Protein AF-A0A7W0VPL1-F1 (afdb_monomer_lite)

Sequence (63 aa):
MAWKLFTKWFGRSSSGHERRLLERCHGDQDLMERLIAHEVARLPNLSRAAASRSAIDRWNRDR

Secondary structure (DSSP, 8-state):
---TTGGG---S---HHHHHHHHHTTT-HHHHHHHHHHHHHH-TT--HHHHHHHHHHHHHH--

Radius of gyration: 11.43 Å; chains: 1; bounding box: 33×28×25 Å

pLDDT: mean 77.51, std 15.82, range [41.12, 90.19]

Foldseek 3Di:
DPDPPPPPPPPDDCDPLLVVLCVVVVNPPVVSVVQLVVQCVVPVPDDSSRSSVVSVVVVVVVD

Structure (mmCIF, N/CA/C/O backbone):
data_AF-A0A7W0VPL1-F1
#
_entry.id   AF-A0A7W0VPL1-F1
#
loop_
_atom_site.group_PDB
_atom_site.id
_atom_site.type_symbol
_atom_site.label_atom_id
_atom_site.label_alt_id
_atom_site.label_comp_id
_atom_site.label_asym_id
_atom_site.label_entity_id
_atom_site.label_seq_id
_atom_site.pdbx_PDB_ins_code
_atom_site.Cartn_x
_atom_site.Cartn_y
_atom_site.Cartn_z
_atom_site.occupancy
_atom_site.B_iso_or_equiv
_atom_site.auth_seq_id
_atom_site.auth_comp_id
_atom_site.auth_asym_id
_atom_site.auth_atom_id
_atom_site.pdbx_PDB_model_num
ATOM 1 N N . MET A 1 1 ? -23.497 -3.257 1.466 1.00 41.12 1 MET A N 1
ATOM 2 C CA . MET A 1 1 ? -23.467 -1.808 1.158 1.00 41.12 1 MET A CA 1
ATOM 3 C C . MET A 1 1 ? -22.250 -1.184 1.846 1.00 41.12 1 MET A C 1
ATOM 5 O O . MET A 1 1 ? -22.373 -0.831 3.006 1.00 41.12 1 MET A O 1
ATOM 9 N N . ALA A 1 2 ? -21.065 -1.121 1.217 1.00 45.91 2 ALA A N 1
ATOM 10 C CA . ALA A 1 2 ? -19.871 -0.566 1.894 1.00 45.91 2 ALA A CA 1
ATOM 11 C C . ALA A 1 2 ? -18.750 -0.030 0.971 1.00 45.91 2 ALA A C 1
ATOM 13 O O . ALA A 1 2 ? -17.624 0.120 1.421 1.00 45.91 2 ALA A O 1
ATOM 14 N N . TRP A 1 3 ? -19.003 0.254 -0.313 1.00 47.66 3 TRP A N 1
ATOM 15 C CA . TRP A 1 3 ? -17.932 0.689 -1.240 1.00 47.66 3 TRP A CA 1
ATOM 16 C C . TRP A 1 3 ? -17.975 2.175 -1.619 1.00 47.66 3 TRP A C 1
ATOM 18 O O . TRP A 1 3 ? -17.099 2.663 -2.321 1.00 47.66 3 TRP A O 1
ATOM 28 N N . LYS A 1 4 ? -18.966 2.934 -1.136 1.00 45.94 4 LYS A N 1
ATOM 29 C CA . LYS A 1 4 ? -19.213 4.316 -1.587 1.00 45.94 4 LYS A CA 1
ATOM 30 C C . LYS A 1 4 ? -18.473 5.422 -0.815 1.00 45.94 4 LYS A C 1
ATOM 32 O O . LYS A 1 4 ? -18.710 6.589 -1.097 1.00 45.94 4 LYS A O 1
ATOM 37 N N . LEU A 1 5 ? -17.582 5.095 0.126 1.00 50.25 5 LEU A N 1
ATOM 38 C CA . LEU A 1 5 ? -16.886 6.101 0.952 1.00 50.25 5 LEU A CA 1
ATOM 39 C C . LEU A 1 5 ? -15.419 6.366 0.559 1.00 50.25 5 LEU A C 1
ATOM 41 O O . LEU A 1 5 ? -14.816 7.287 1.100 1.00 50.25 5 LEU A O 1
ATOM 45 N N . PHE A 1 6 ? -14.842 5.618 -0.387 1.00 53.53 6 PHE A N 1
ATOM 46 C CA . PHE A 1 6 ? -13.399 5.688 -0.673 1.00 53.53 6 PHE A CA 1
ATOM 47 C C . PHE A 1 6 ?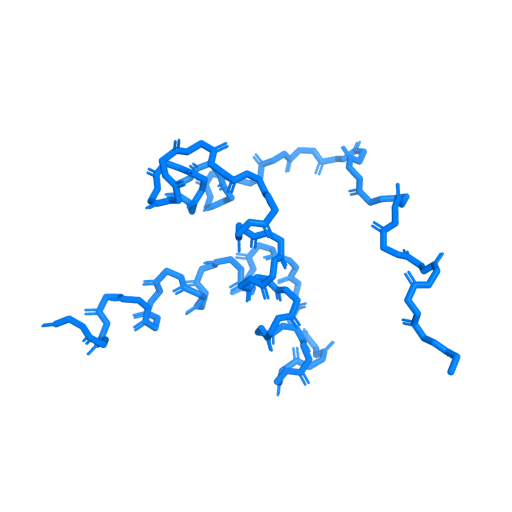 -12.962 6.857 -1.575 1.00 53.53 6 PHE A C 1
ATOM 49 O O . PHE A 1 6 ? -11.790 7.216 -1.591 1.00 53.53 6 PHE A O 1
ATOM 56 N N . THR A 1 7 ? -13.881 7.508 -2.292 1.00 51.09 7 THR A N 1
ATOM 57 C CA . THR A 1 7 ? -13.524 8.438 -3.381 1.00 51.09 7 THR A CA 1
ATOM 58 C C . THR A 1 7 ? -13.218 9.878 -2.949 1.00 51.09 7 THR A C 1
ATOM 60 O O . THR A 1 7 ? -12.838 10.694 -3.784 1.00 51.09 7 THR A O 1
ATOM 63 N N . LYS A 1 8 ? -13.331 10.227 -1.658 1.00 48.91 8 LYS A N 1
ATOM 64 C CA . LYS A 1 8 ? -13.152 11.611 -1.159 1.00 48.91 8 LYS A CA 1
ATOM 65 C C . LYS A 1 8 ? -11.934 11.779 -0.235 1.00 48.91 8 LYS A C 1
ATOM 67 O O . LYS A 1 8 ? -11.986 12.540 0.725 1.00 48.91 8 LYS A O 1
ATOM 72 N N . TRP A 1 9 ? -10.845 11.048 -0.485 1.00 53.72 9 TRP A N 1
ATOM 73 C CA . TRP A 1 9 ? -9.687 10.975 0.428 1.00 53.72 9 TRP A CA 1
ATOM 74 C C . TRP A 1 9 ? -8.347 11.478 -0.141 1.00 53.72 9 TRP A C 1
ATOM 76 O O . TRP A 1 9 ? -7.355 11.515 0.578 1.00 53.72 9 TRP A O 1
ATOM 86 N N . PHE A 1 10 ? -8.306 11.942 -1.393 1.00 53.47 10 PHE A N 1
ATOM 87 C CA . PHE A 1 10 ? -7.068 12.360 -2.081 1.00 53.47 10 PHE A CA 1
ATOM 88 C C . PHE A 1 10 ? -6.533 13.765 -1.716 1.00 53.47 10 PHE A C 1
ATOM 90 O O . PHE A 1 10 ? -5.603 14.264 -2.343 1.00 53.47 10 PHE A O 1
ATOM 97 N N . GLY A 1 11 ? -7.096 14.437 -0.708 1.00 46.53 11 GLY A N 1
ATOM 98 C CA . GLY A 1 11 ? -6.896 15.879 -0.511 1.00 46.53 11 GLY A CA 1
ATOM 99 C C . GLY A 1 11 ? -5.675 16.334 0.297 1.00 46.53 11 GLY A C 1
ATOM 100 O O . GLY A 1 11 ? -5.490 17.542 0.431 1.00 46.53 11 GLY A O 1
ATOM 101 N N . ARG A 1 12 ? -4.855 15.455 0.892 1.00 51.62 12 ARG A N 1
ATOM 102 C CA . ARG A 1 12 ? -3.791 15.939 1.793 1.00 51.62 12 ARG A CA 1
ATOM 103 C C . ARG A 1 12 ? -2.539 15.068 1.794 1.00 51.62 12 ARG A C 1
ATOM 105 O O . ARG A 1 12 ? -2.457 14.099 2.530 1.00 51.62 12 ARG A O 1
ATOM 112 N N . SER A 1 13 ? -1.555 15.513 1.012 1.00 48.19 13 SER A N 1
ATOM 113 C CA . SER A 1 13 ? -0.135 15.152 1.093 1.00 48.19 13 SER A CA 1
ATOM 114 C C . SER A 1 13 ? 0.156 13.652 0.978 1.00 48.19 13 SER A C 1
ATOM 116 O O . SER A 1 13 ? 0.208 12.935 1.974 1.00 48.19 13 SER A O 1
ATOM 118 N N . SER A 1 14 ? 0.373 13.192 -0.259 1.00 57.03 14 SER A N 1
ATOM 119 C CA . SER A 1 14 ? 0.849 11.836 -0.548 1.00 57.03 14 SER A CA 1
ATOM 120 C C . SER A 1 14 ? 2.112 11.574 0.273 1.00 57.03 14 SER A C 1
ATOM 122 O O . SER A 1 14 ? 3.153 12.207 0.072 1.00 57.03 14 SER A O 1
ATOM 124 N N . SER A 1 15 ? 1.993 10.704 1.270 1.00 65.00 15 SER A N 1
ATOM 125 C CA . SER A 1 15 ? 3.083 10.408 2.196 1.00 65.00 15 SER A CA 1
ATOM 126 C C . SER A 1 15 ? 4.222 9.768 1.397 1.00 65.00 15 SER A C 1
ATOM 128 O O . SER A 1 15 ? 3.952 8.997 0.479 1.00 65.00 15 SER A O 1
ATOM 130 N N . GLY A 1 16 ? 5.499 9.984 1.741 1.00 78.25 16 GLY A N 1
ATOM 131 C CA . GLY A 1 16 ? 6.620 9.357 1.009 1.00 78.25 16 GLY A CA 1
ATOM 132 C C . GLY A 1 16 ? 6.497 7.826 0.858 1.00 78.25 16 GLY A C 1
ATOM 133 O O . GLY A 1 16 ? 6.993 7.244 -0.103 1.00 78.25 16 GLY A O 1
ATOM 134 N N . HIS A 1 17 ? 5.762 7.175 1.766 1.00 82.88 17 HIS A N 1
ATOM 135 C CA . HIS A 1 17 ? 5.411 5.756 1.696 1.00 82.88 17 HIS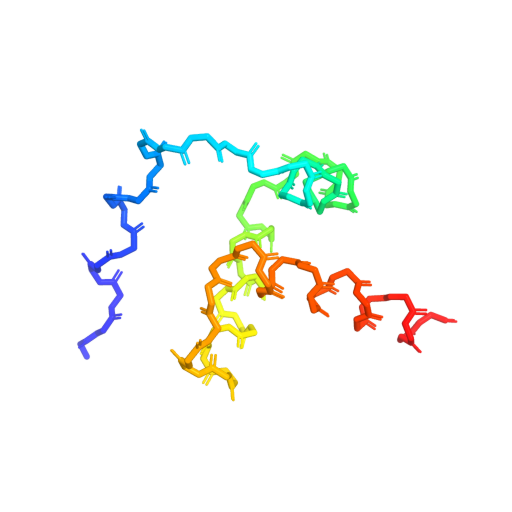 A CA 1
ATOM 136 C C . HIS A 1 17 ? 4.387 5.400 0.610 1.00 82.88 17 HIS A C 1
ATOM 138 O O . HIS A 1 17 ? 4.502 4.333 0.020 1.00 82.88 17 HIS A O 1
ATOM 144 N N . GLU A 1 18 ? 3.410 6.259 0.321 1.00 83.56 18 GLU A N 1
ATOM 145 C CA . GLU A 1 18 ? 2.442 6.032 -0.760 1.00 83.56 18 GLU A CA 1
ATOM 146 C C . GLU A 1 18 ? 3.123 6.114 -2.119 1.00 83.56 18 GLU A C 1
ATOM 148 O O . GLU A 1 18 ? 2.945 5.222 -2.939 1.00 83.56 18 GLU A O 1
ATOM 153 N N . ARG A 1 19 ? 3.992 7.113 -2.324 1.00 85.50 19 ARG A N 1
ATOM 154 C CA . ARG A 1 19 ? 4.792 7.214 -3.552 1.00 85.50 19 ARG A CA 1
ATOM 155 C C . ARG A 1 19 ? 5.640 5.959 -3.772 1.00 85.50 19 ARG A C 1
ATOM 157 O O . ARG A 1 19 ? 5.658 5.422 -4.872 1.00 85.50 19 ARG A O 1
ATOM 164 N N . ARG A 1 20 ? 6.268 5.443 -2.713 1.00 87.38 20 ARG A N 1
ATOM 165 C CA . ARG A 1 20 ? 7.086 4.224 -2.785 1.00 87.38 20 ARG A CA 1
ATOM 166 C C . ARG A 1 20 ? 6.256 2.964 -3.046 1.00 87.38 20 ARG A C 1
ATOM 168 O O . ARG A 1 20 ? 6.725 2.055 -3.727 1.00 87.38 20 ARG A O 1
ATOM 175 N N . LEU A 1 21 ? 5.033 2.901 -2.515 1.00 86.88 21 LEU A N 1
ATOM 176 C CA . LEU A 1 21 ? 4.093 1.819 -2.813 1.00 86.88 21 LEU A CA 1
ATOM 177 C C . LEU A 1 21 ? 3.598 1.909 -4.264 1.00 86.88 21 LEU A C 1
ATOM 179 O O . LEU A 1 21 ? 3.519 0.886 -4.931 1.00 86.88 21 LEU A O 1
ATOM 183 N N . LEU A 1 22 ? 3.344 3.114 -4.776 1.00 88.38 22 LEU A N 1
ATOM 184 C CA . LEU A 1 22 ? 2.968 3.340 -6.170 1.00 88.38 22 LEU A CA 1
ATOM 185 C C . LEU A 1 22 ? 4.089 2.928 -7.132 1.00 88.38 22 LEU A C 1
ATOM 187 O O . LEU A 1 22 ? 3.828 2.247 -8.118 1.00 88.38 22 LEU A O 1
ATOM 191 N N . GLU A 1 23 ? 5.342 3.273 -6.823 1.00 89.69 23 GLU A N 1
ATOM 192 C CA . GLU A 1 23 ? 6.517 2.822 -7.584 1.00 89.69 23 GLU A CA 1
ATOM 193 C C . GLU A 1 23 ? 6.628 1.290 -7.589 1.00 89.69 23 GLU A C 1
ATOM 195 O O . GLU A 1 23 ? 6.899 0.691 -8.628 1.00 89.69 23 GLU A O 1
ATOM 200 N N . ARG A 1 24 ? 6.355 0.634 -6.451 1.00 87.38 24 ARG A N 1
ATOM 201 C CA . ARG A 1 24 ? 6.283 -0.836 -6.353 1.00 87.38 24 ARG A CA 1
ATOM 202 C C . ARG A 1 24 ? 5.144 -1.429 -7.179 1.00 87.38 24 ARG A C 1
ATOM 204 O O . ARG A 1 24 ? 5.304 -2.517 -7.719 1.00 87.38 24 ARG A O 1
ATOM 211 N N . CYS A 1 25 ? 4.031 -0.712 -7.290 1.00 89.38 25 CYS A N 1
ATOM 212 C CA . CYS A 1 25 ? 2.902 -1.069 -8.143 1.00 89.38 25 CYS A CA 1
ATOM 213 C C . CYS A 1 25 ? 3.118 -0.653 -9.608 1.00 89.38 25 CYS A C 1
ATOM 215 O O . CYS A 1 25 ? 2.174 -0.694 -10.383 1.00 89.38 25 CYS A O 1
ATOM 217 N N . HIS A 1 26 ? 4.324 -0.230 -10.009 1.00 88.31 26 HIS A N 1
ATOM 218 C CA . HIS A 1 26 ? 4.622 0.226 -11.373 1.00 88.31 26 HIS A CA 1
ATOM 219 C C . HIS A 1 26 ? 3.743 1.396 -11.855 1.00 88.31 26 HIS A C 1
ATOM 221 O O . HIS A 1 26 ? 3.488 1.543 -13.047 1.00 88.31 26 HIS A O 1
ATOM 227 N N . GLY A 1 27 ? 3.285 2.247 -10.934 1.00 87.88 27 GLY A N 1
ATOM 228 C CA . GLY A 1 27 ? 2.364 3.341 -11.245 1.00 87.88 27 GLY A CA 1
ATOM 229 C C . GLY A 1 27 ? 0.888 2.938 -11.256 1.00 87.88 27 GLY A C 1
ATOM 230 O O . GLY A 1 27 ? 0.042 3.808 -11.453 1.00 87.88 27 GLY A O 1
ATOM 231 N N . ASP A 1 28 ? 0.564 1.668 -11.005 1.00 88.50 28 ASP A N 1
ATOM 232 C CA . ASP A 1 28 ? -0.814 1.195 -10.905 1.00 88.50 28 ASP A CA 1
ATOM 233 C C . ASP A 1 28 ? -1.453 1.671 -9.591 1.00 88.50 28 ASP A C 1
ATOM 235 O O . ASP A 1 28 ? -1.171 1.173 -8.493 1.00 88.50 28 ASP A O 1
ATOM 239 N N . GLN A 1 29 ? -2.296 2.696 -9.714 1.00 87.31 29 GLN A N 1
ATOM 240 C CA . GLN A 1 29 ? -3.007 3.290 -8.588 1.00 87.31 29 GLN A CA 1
ATOM 241 C C . GLN A 1 29 ? -4.093 2.361 -8.040 1.00 87.31 29 GLN A C 1
ATOM 243 O O . GLN A 1 29 ? -4.264 2.308 -6.824 1.00 87.31 29 GLN A O 1
ATOM 248 N N . ASP A 1 30 ? -4.780 1.603 -8.896 1.00 88.56 30 ASP A N 1
ATOM 249 C CA . ASP A 1 30 ? -5.871 0.717 -8.476 1.00 88.56 30 ASP A CA 1
ATOM 250 C C . ASP A 1 30 ? -5.315 -0.429 -7.621 1.00 88.56 30 ASP A C 1
ATOM 252 O O . ASP A 1 30 ? -5.809 -0.718 -6.526 1.00 88.56 30 ASP A O 1
ATOM 256 N N . LEU A 1 31 ? -4.185 -1.003 -8.049 1.00 88.62 31 LEU A N 1
ATOM 257 C CA . LEU A 1 31 ? -3.453 -1.996 -7.267 1.00 88.62 31 LEU A CA 1
ATOM 258 C C . LEU A 1 31 ? -2.991 -1.434 -5.915 1.00 88.62 31 LEU A C 1
ATOM 260 O O . LEU A 1 31 ? -3.192 -2.076 -4.878 1.00 88.62 31 LEU A O 1
ATOM 264 N N . MET A 1 32 ? -2.406 -0.232 -5.907 1.00 89.12 32 MET A N 1
ATOM 265 C CA . MET A 1 32 ? -1.985 0.440 -4.675 1.00 89.12 32 MET A CA 1
ATOM 266 C C . MET A 1 32 ? -3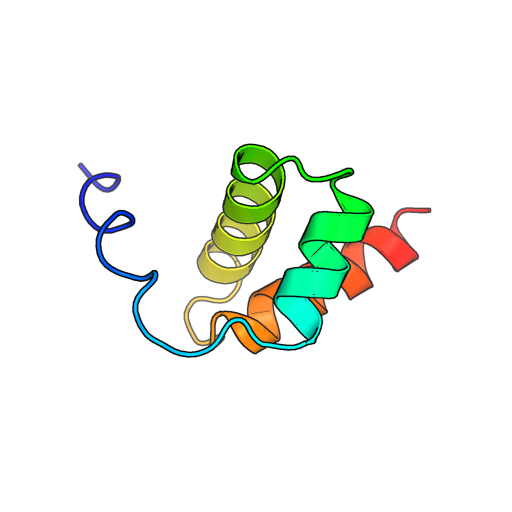.164 0.604 -3.705 1.00 89.12 32 MET A C 1
ATOM 268 O O . MET A 1 32 ? -3.043 0.293 -2.517 1.00 89.12 32 MET A O 1
ATOM 272 N N . GLU A 1 33 ? -4.312 1.070 -4.197 1.00 87.56 33 GLU A N 1
ATOM 273 C CA . GLU A 1 33 ? -5.505 1.270 -3.379 1.00 87.56 33 GLU A CA 1
ATOM 274 C C . GLU A 1 33 ? -6.055 -0.041 -2.827 1.00 87.56 33 GLU A C 1
ATOM 276 O O . GLU A 1 33 ? -6.406 -0.095 -1.648 1.00 87.56 33 GLU A O 1
ATOM 281 N N . ARG A 1 34 ? -6.056 -1.119 -3.617 1.00 90.19 34 ARG A N 1
ATOM 282 C CA . ARG A 1 34 ? -6.471 -2.450 -3.151 1.00 90.19 34 ARG A CA 1
ATOM 283 C C . ARG A 1 34 ? -5.578 -2.971 -2.027 1.00 90.19 34 ARG A C 1
ATOM 285 O O . ARG A 1 34 ? -6.093 -3.534 -1.062 1.00 90.19 34 ARG A O 1
ATOM 292 N N . LEU A 1 35 ? -4.265 -2.749 -2.106 1.00 89.06 35 LEU A N 1
ATOM 293 C CA . LEU A 1 35 ? -3.319 -3.138 -1.053 1.00 89.06 35 LEU A CA 1
ATOM 294 C C . LEU A 1 35 ? -3.529 -2.335 0.233 1.00 89.06 35 LEU A C 1
ATOM 296 O O . LEU A 1 35 ? -3.574 -2.901 1.325 1.00 89.06 35 LEU A O 1
ATOM 300 N N . ILE A 1 36 ? -3.702 -1.019 0.111 1.00 87.75 36 ILE A N 1
ATOM 301 C CA . ILE A 1 36 ? -3.985 -0.150 1.256 1.00 87.75 36 ILE A CA 1
ATOM 302 C C . ILE A 1 36 ? -5.321 -0.538 1.891 1.00 87.75 36 ILE A C 1
ATOM 304 O O . ILE A 1 36 ? -5.395 -0.697 3.107 1.00 87.75 36 ILE A O 1
ATOM 308 N N . ALA A 1 37 ? -6.368 -0.727 1.086 1.00 87.12 37 ALA A N 1
ATOM 309 C CA . ALA A 1 37 ? -7.687 -1.124 1.561 1.00 87.12 37 ALA A CA 1
ATOM 310 C C . ALA A 1 37 ? -7.646 -2.484 2.268 1.00 87.12 37 ALA A C 1
ATOM 312 O O . ALA A 1 37 ? -8.283 -2.641 3.307 1.00 87.12 37 ALA A O 1
ATOM 313 N N . HIS A 1 38 ? -6.857 -3.436 1.762 1.00 89.50 38 HIS A N 1
ATOM 314 C CA . HIS A 1 38 ? -6.632 -4.714 2.428 1.00 89.50 38 HIS A CA 1
ATOM 315 C C . HIS A 1 38 ? -6.009 -4.527 3.822 1.00 89.50 38 HIS A C 1
ATOM 317 O O . HIS A 1 38 ? -6.500 -5.094 4.798 1.00 89.50 38 HIS A O 1
ATOM 323 N N . GLU A 1 39 ? -4.947 -3.726 3.951 1.00 88.50 39 GLU A N 1
ATOM 324 C CA . GLU A 1 39 ? -4.297 -3.505 5.251 1.00 88.50 39 GLU A CA 1
ATOM 325 C C . GLU A 1 39 ? -5.166 -2.693 6.221 1.00 88.50 39 GLU A C 1
ATOM 327 O O . GLU A 1 39 ? -5.179 -2.997 7.411 1.00 88.50 39 GLU A O 1
ATOM 332 N N . VAL A 1 40 ? -5.948 -1.725 5.733 1.00 87.06 40 VAL A N 1
ATOM 333 C CA . VAL A 1 40 ? -6.929 -0.989 6.552 1.00 87.06 40 VAL A CA 1
ATOM 334 C C . VAL A 1 40 ? -8.063 -1.909 7.008 1.00 87.06 40 VAL A C 1
ATOM 336 O O . VAL A 1 40 ? -8.461 -1.857 8.166 1.00 87.06 40 VAL A O 1
ATOM 339 N N . ALA A 1 41 ? -8.566 -2.792 6.141 1.00 86.75 41 ALA A N 1
ATOM 340 C CA . ALA A 1 41 ? -9.586 -3.769 6.521 1.00 86.75 41 ALA A CA 1
ATOM 341 C C . ALA A 1 41 ? -9.060 -4.768 7.563 1.00 86.75 41 ALA A C 1
ATOM 343 O O . ALA A 1 41 ? -9.790 -5.162 8.470 1.00 86.75 41 ALA A O 1
ATOM 344 N N . ARG A 1 42 ? -7.783 -5.156 7.456 1.00 86.44 42 ARG A N 1
ATOM 345 C CA . ARG A 1 42 ? -7.119 -6.037 8.422 1.00 86.44 42 ARG A CA 1
ATOM 346 C C . ARG A 1 42 ? -6.840 -5.339 9.755 1.00 86.44 42 ARG A C 1
ATOM 348 O O . ARG A 1 42 ? -6.899 -5.978 10.801 1.00 86.44 42 ARG A O 1
ATOM 355 N N . LEU A 1 43 ? -6.511 -4.050 9.718 1.00 84.12 43 LEU A N 1
ATOM 356 C CA . LEU A 1 43 ? -6.141 -3.241 10.876 1.00 84.12 43 LEU A CA 1
ATOM 357 C C . LEU A 1 43 ? -6.877 -1.888 10.813 1.00 84.12 43 LEU A C 1
ATOM 359 O O . LEU A 1 43 ? -6.299 -0.889 10.373 1.00 84.12 43 LEU A O 1
ATOM 363 N N . PRO A 1 44 ? -8.137 -1.823 11.287 1.00 78.62 44 PRO A N 1
ATOM 364 C CA 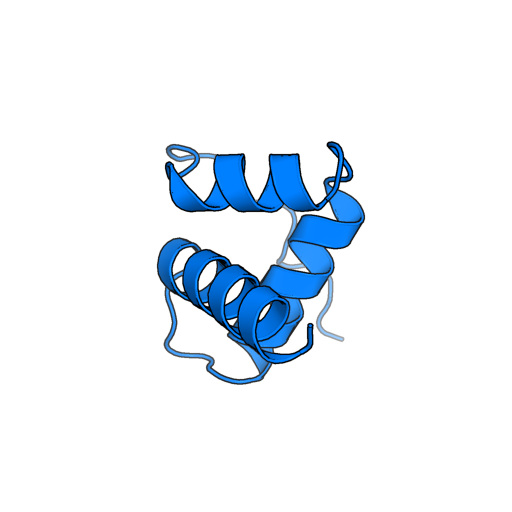. PRO A 1 44 ? -9.015 -0.660 11.096 1.00 78.62 44 PRO A CA 1
ATOM 365 C C . PRO A 1 44 ? -8.536 0.618 11.797 1.00 78.62 44 PRO A C 1
ATOM 367 O O . PRO A 1 44 ? -8.981 1.709 11.459 1.00 78.62 44 PRO A O 1
ATOM 370 N N . ASN A 1 45 ? -7.599 0.498 12.741 1.00 83.75 45 ASN A N 1
ATOM 371 C CA . ASN A 1 45 ? -7.014 1.629 13.461 1.00 83.75 45 ASN A CA 1
ATOM 372 C C . ASN A 1 45 ? -5.751 2.197 12.786 1.00 83.75 45 ASN A C 1
ATOM 374 O O . ASN A 1 45 ? -5.132 3.115 13.325 1.00 83.75 45 ASN A O 1
ATOM 378 N N . LEU A 1 46 ? -5.323 1.657 11.637 1.00 79.44 46 LEU A N 1
ATOM 379 C CA . LEU A 1 46 ? -4.165 2.186 10.922 1.00 79.44 46 LEU A CA 1
ATOM 380 C C . LEU A 1 46 ? -4.530 3.416 10.093 1.00 79.44 46 LEU A C 1
ATOM 382 O O . LEU A 1 46 ? -5.442 3.408 9.269 1.00 79.44 46 LEU A O 1
ATOM 386 N N . SER A 1 47 ? -3.713 4.458 10.236 1.00 83.19 47 SER A N 1
ATOM 387 C CA . SER A 1 47 ? -3.673 5.548 9.264 1.00 83.19 47 SER A CA 1
ATOM 388 C C . SER A 1 47 ? -3.207 5.029 7.901 1.00 83.19 47 SER A C 1
ATOM 390 O O . SER A 1 47 ? -2.389 4.109 7.827 1.00 83.19 47 SER A O 1
ATOM 392 N N . ARG A 1 48 ? -3.658 5.662 6.813 1.00 77.62 48 ARG A N 1
ATOM 393 C CA . ARG A 1 48 ? -3.303 5.295 5.433 1.00 77.62 48 ARG A CA 1
ATOM 394 C C . ARG A 1 48 ? -1.794 5.177 5.228 1.00 77.62 48 ARG A C 1
ATOM 396 O O . ARG A 1 48 ? -1.340 4.192 4.669 1.00 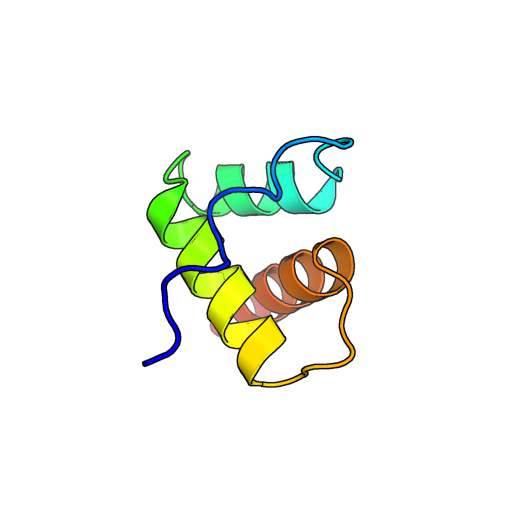77.62 48 ARG A O 1
ATOM 403 N N . ALA A 1 49 ? -1.008 6.115 5.756 1.00 83.19 49 ALA A N 1
ATOM 404 C CA . ALA A 1 49 ? 0.452 6.067 5.661 1.00 83.19 49 ALA A CA 1
ATOM 405 C C . ALA A 1 49 ? 1.049 4.815 6.334 1.00 83.19 49 ALA A C 1
ATOM 407 O O . ALA A 1 49 ? 1.999 4.215 5.825 1.00 83.19 49 ALA A O 1
ATOM 408 N N . ALA A 1 50 ? 0.472 4.395 7.463 1.00 85.50 50 ALA A N 1
ATOM 409 C CA . ALA A 1 50 ? 0.879 3.191 8.178 1.00 85.50 50 ALA A CA 1
ATOM 410 C C . ALA A 1 50 ? 0.391 1.912 7.476 1.00 85.50 50 ALA A C 1
ATOM 412 O O . ALA A 1 50 ? 1.124 0.922 7.448 1.00 85.50 50 ALA A O 1
ATOM 413 N N . ALA A 1 51 ? -0.789 1.944 6.852 1.00 88.38 51 ALA A N 1
ATOM 414 C CA . ALA A 1 51 ? -1.285 0.872 5.991 1.00 88.38 51 ALA A CA 1
ATOM 415 C C . ALA A 1 51 ? -0.402 0.706 4.742 1.00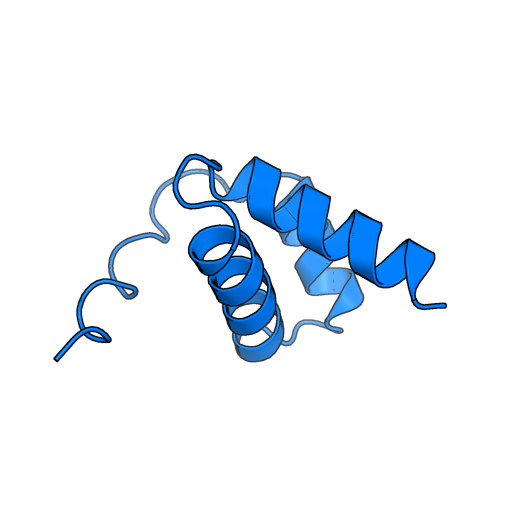 88.38 51 ALA A C 1
ATOM 417 O O . ALA A 1 51 ? 0.020 -0.407 4.450 1.00 88.38 51 ALA A O 1
ATOM 418 N N . SER A 1 52 ? -0.008 1.798 4.076 1.00 87.50 52 SER A N 1
ATOM 419 C CA . SER A 1 52 ? 0.922 1.767 2.938 1.00 87.50 52 SER A CA 1
ATOM 420 C C . SER A 1 52 ? 2.286 1.210 3.337 1.00 87.50 52 SER A C 1
ATOM 422 O O . SER A 1 52 ? 2.845 0.371 2.636 1.00 87.50 52 SER A O 1
ATOM 424 N N . ARG A 1 53 ? 2.821 1.621 4.495 1.00 88.88 53 ARG A N 1
ATOM 425 C CA . ARG A 1 53 ? 4.062 1.050 5.037 1.00 88.88 53 ARG A CA 1
ATOM 426 C C . ARG A 1 53 ? 3.917 -0.446 5.333 1.00 88.88 53 ARG A C 1
ATOM 428 O O . ARG A 1 53 ? 4.820 -1.203 4.994 1.00 88.88 53 ARG A O 1
ATOM 435 N N . SER A 1 54 ? 2.800 -0.865 5.926 1.00 89.56 54 SER A N 1
ATOM 436 C CA . SER A 1 54 ? 2.521 -2.278 6.224 1.00 89.56 54 SER A CA 1
ATOM 437 C C . SER A 1 54 ? 2.369 -3.111 4.952 1.00 89.56 54 SER A C 1
ATOM 439 O O . SER A 1 54 ? 2.878 -4.225 4.896 1.00 89.56 54 SER A O 1
ATOM 441 N N . ALA A 1 55 ? 1.752 -2.557 3.906 1.00 89.75 55 ALA A N 1
ATOM 442 C CA . ALA A 1 55 ? 1.649 -3.193 2.598 1.00 89.75 55 ALA A CA 1
ATOM 443 C C . ALA A 1 55 ? 3.032 -3.395 1.957 1.00 89.75 55 ALA A C 1
ATOM 445 O O . ALA A 1 55 ? 3.321 -4.485 1.468 1.00 89.75 55 ALA A O 1
ATOM 446 N N . ILE A 1 56 ? 3.917 -2.389 2.019 1.00 89.12 56 ILE A N 1
ATOM 447 C CA . ILE A 1 56 ? 5.311 -2.521 1.556 1.00 89.12 56 ILE A CA 1
ATOM 448 C C . ILE A 1 56 ? 6.061 -3.583 2.368 1.00 89.12 56 ILE A C 1
ATOM 450 O O . ILE A 1 56 ? 6.782 -4.394 1.789 1.00 89.12 56 ILE A O 1
ATOM 454 N N . ASP A 1 57 ? 5.921 -3.572 3.696 1.00 89.31 57 ASP A N 1
ATOM 455 C CA . ASP A 1 57 ? 6.588 -4.531 4.582 1.00 89.31 57 ASP A CA 1
ATOM 456 C C . ASP A 1 57 ? 6.144 -5.964 4.283 1.00 89.31 57 ASP A C 1
ATOM 458 O O . ASP A 1 57 ? 6.979 -6.844 4.091 1.00 89.31 57 ASP A O 1
ATOM 462 N N . ARG A 1 58 ? 4.834 -6.181 4.134 1.00 87.19 58 ARG A N 1
ATOM 463 C CA . ARG A 1 58 ? 4.272 -7.473 3.742 1.00 87.19 58 ARG A CA 1
ATOM 464 C C . ARG A 1 58 ? 4.788 -7.918 2.379 1.00 87.19 58 ARG A C 1
ATOM 466 O O . ARG A 1 58 ? 5.245 -9.045 2.258 1.00 87.19 58 ARG A O 1
ATOM 473 N N . TRP A 1 59 ? 4.775 -7.032 1.386 1.00 86.25 59 TRP A N 1
ATOM 474 C CA . TRP A 1 59 ? 5.307 -7.324 0.054 1.00 86.25 59 TRP A CA 1
ATOM 475 C C . TRP A 1 59 ? 6.787 -7.727 0.094 1.00 86.25 59 TRP A C 1
ATOM 477 O O . TRP A 1 59 ? 7.213 -8.588 -0.666 1.00 86.25 59 TRP A O 1
ATOM 487 N N . ASN A 1 60 ? 7.588 -7.108 0.968 1.00 86.38 60 ASN A N 1
ATOM 488 C CA . ASN A 1 60 ? 8.993 -7.481 1.151 1.00 86.38 60 ASN A CA 1
ATOM 489 C C . ASN A 1 60 ? 9.180 -8.832 1.848 1.00 86.38 60 ASN A C 1
ATOM 491 O O . ASN A 1 60 ? 10.215 -9.444 1.635 1.00 86.38 60 ASN A O 1
ATOM 495 N N . ARG A 1 61 ? 8.243 -9.257 2.704 1.00 86.12 61 ARG A N 1
ATOM 496 C CA . ARG A 1 61 ? 8.302 -10.553 3.404 1.00 86.12 61 ARG A CA 1
ATOM 497 C C . ARG A 1 61 ? 7.800 -11.720 2.559 1.00 86.12 61 ARG A C 1
ATOM 499 O O . ARG A 1 61 ? 8.211 -12.844 2.804 1.00 86.12 61 ARG A O 1
ATOM 506 N N . ASP A 1 62 ? 6.870 -11.458 1.642 1.00 81.31 62 ASP A N 1
ATOM 507 C CA . ASP A 1 62 ? 6.272 -12.470 0.757 1.00 81.31 62 ASP A CA 1
ATOM 508 C C . ASP A 1 62 ? 7.208 -12.871 -0.403 1.00 81.31 62 ASP A C 1
ATOM 510 O O . ASP A 1 62 ? 6.927 -13.818 -1.131 1.00 81.31 62 ASP A O 1
ATOM 514 N N . ARG A 1 63 ? 8.319 -12.145 -0.583 1.00 60.34 63 ARG A N 1
ATOM 515 C CA . ARG A 1 63 ? 9.363 -12.398 -1.580 1.00 60.34 63 ARG A CA 1
ATOM 516 C C . ARG A 1 63 ? 10.606 -12.974 -0.907 1.00 60.34 63 ARG A C 1
ATOM 518 O O . ARG A 1 63 ? 11.234 -13.852 -1.534 1.00 60.34 63 ARG A O 1
#